Protein AF-A0A3N5PYQ9-F1 (afdb_monomer_lite)

Secondary structure (DSSP, 8-state):
----EEEEEEEEE-TT----EEETTEEPPPSEEEEEEEEE---

Foldseek 3Di:
DFDWDKDKDKDWAPPVQDWDAPDPPRIGDGTDMDIDMDIDGHD

pLDDT: mean 84.23, std 10.52, range [48.03, 94.38]

Structure (mmCIF, N/CA/C/O backbone):
data_AF-A0A3N5PYQ9-F1
#
_entry.id   AF-A0A3N5PYQ9-F1
#
loop_
_atom_site.group_PDB
_atom_site.id
_atom_site.type_symbol
_atom_site.label_atom_id
_atom_site.label_alt_id
_atom_site.label_comp_id
_atom_site.label_asym_id
_atom_site.label_entity_id
_atom_site.label_seq_id
_atom_site.pdbx_PDB_ins_code
_atom_site.Cartn_x
_atom_site.Cartn_y
_atom_site.Cartn_z
_atom_site.occupancy
_atom_site.B_iso_or_equiv
_atom_site.auth_seq_id
_atom_site.auth_comp_id
_atom_site.auth_asym_id
_atom_site.auth_atom_id
_atom_site.pdbx_PDB_model_num
ATOM 1 N N . MET A 1 1 ? -22.617 11.945 21.324 1.00 48.03 1 MET A N 1
ATOM 2 C CA . MET A 1 1 ? -22.676 10.581 20.751 1.00 48.03 1 MET A CA 1
ATOM 3 C C . MET A 1 1 ? -21.364 10.341 20.032 1.00 48.03 1 MET A C 1
ATOM 5 O O . MET A 1 1 ? -21.008 11.170 19.213 1.00 48.03 1 MET A O 1
ATOM 9 N N . ILE A 1 2 ? -20.641 9.271 20.357 1.00 59.75 2 ILE A N 1
ATOM 10 C CA . ILE A 1 2 ? -19.476 8.828 19.579 1.00 59.75 2 ILE A CA 1
ATOM 11 C C . ILE A 1 2 ? -20.006 7.937 18.449 1.00 59.75 2 ILE A C 1
ATOM 13 O O . ILE A 1 2 ? -20.639 6.916 18.728 1.00 59.75 2 ILE A O 1
ATOM 17 N N . GLN A 1 3 ? -19.821 8.344 17.191 1.00 60.78 3 GLN A N 1
ATOM 18 C CA . GLN A 1 3 ? -20.059 7.473 16.038 1.00 60.78 3 GLN A CA 1
ATOM 19 C C . GLN A 1 3 ? -18.858 6.535 15.916 1.00 60.78 3 GLN A C 1
ATOM 21 O O . GLN A 1 3 ? -17.752 6.975 15.633 1.00 60.78 3 GLN A O 1
ATOM 26 N N . LYS A 1 4 ? -19.062 5.243 16.193 1.00 74.00 4 LYS A N 1
ATOM 27 C CA . LYS A 1 4 ? -18.038 4.212 15.983 1.00 74.00 4 LYS A CA 1
ATOM 28 C C . LYS A 1 4 ? -18.172 3.687 14.558 1.00 74.00 4 LYS A C 1
ATOM 30 O O . LYS A 1 4 ? -18.855 2.686 14.342 1.00 74.00 4 LYS A O 1
ATOM 35 N N . THR A 1 5 ? -17.561 4.369 13.599 1.00 82.56 5 THR A N 1
ATOM 36 C CA . THR A 1 5 ? -17.549 3.923 12.200 1.00 82.56 5 THR A CA 1
ATOM 37 C C . THR A 1 5 ? -16.299 3.087 11.949 1.00 82.56 5 THR A C 1
ATOM 39 O O . THR A 1 5 ? -15.184 3.514 12.249 1.00 82.56 5 THR A O 1
ATOM 42 N N . ALA A 1 6 ? -16.487 1.877 11.419 1.00 86.62 6 ALA A N 1
ATOM 43 C CA . ALA A 1 6 ? -15.404 1.025 10.941 1.00 86.62 6 ALA A CA 1
ATOM 44 C C . ALA A 1 6 ? -15.397 1.047 9.409 1.00 86.62 6 ALA A C 1
ATOM 46 O O . ALA A 1 6 ? -16.424 0.806 8.777 1.00 86.62 6 ALA A O 1
ATOM 47 N N . ILE A 1 7 ? -14.240 1.332 8.82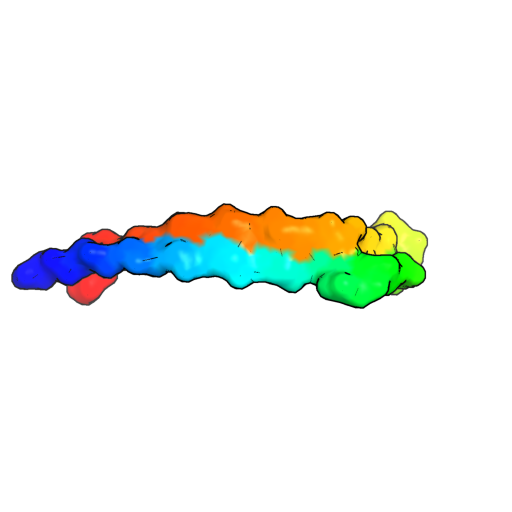4 1.00 89.75 7 ILE A N 1
ATOM 48 C CA . ILE A 1 7 ? -14.011 1.377 7.385 1.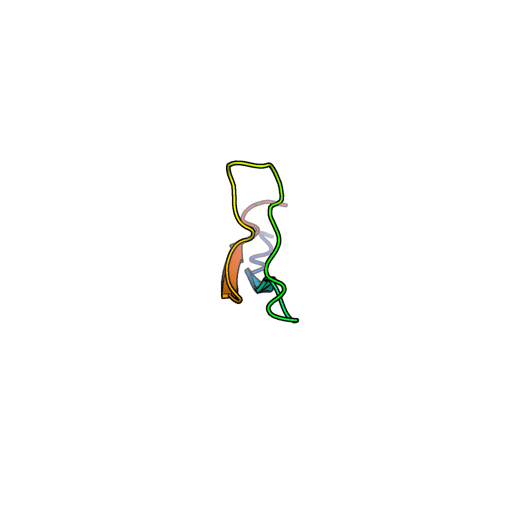00 89.75 7 ILE A CA 1
ATOM 49 C C . ILE A 1 7 ? -13.153 0.170 7.017 1.00 89.75 7 ILE A C 1
ATOM 51 O O . ILE A 1 7 ? -12.059 -0.020 7.548 1.00 89.75 7 ILE A O 1
ATOM 55 N N . VAL A 1 8 ? -13.653 -0.637 6.087 1.00 91.75 8 VAL A N 1
ATOM 56 C CA . VAL A 1 8 ? -12.924 -1.766 5.505 1.00 91.75 8 VAL A CA 1
ATOM 57 C C . VAL A 1 8 ? -12.544 -1.392 4.083 1.00 91.75 8 VAL A C 1
ATOM 59 O O . VAL A 1 8 ? -13.407 -0.967 3.315 1.00 91.75 8 VAL A O 1
ATOM 62 N N . TYR A 1 9 ? -11.276 -1.556 3.718 1.00 93.19 9 TYR A N 1
ATOM 63 C CA . TYR A 1 9 ? -10.817 -1.279 2.362 1.00 93.19 9 TYR A CA 1
ATOM 64 C C . TYR A 1 9 ? -9.918 -2.387 1.825 1.00 93.19 9 TYR A C 1
ATOM 66 O O . TYR A 1 9 ? -9.140 -3.015 2.544 1.00 93.19 9 TYR A O 1
ATOM 74 N N . PHE A 1 10 ? -10.034 -2.590 0.518 1.00 94.31 10 PHE A N 1
ATOM 75 C CA . PHE A 1 10 ? -9.171 -3.454 -0.265 1.00 94.31 10 PHE A CA 1
ATOM 76 C C . PHE A 1 10 ? -8.492 -2.599 -1.326 1.00 94.31 10 PHE A C 1
ATOM 78 O O . PHE A 1 10 ? -9.150 -1.786 -1.978 1.00 94.31 10 PHE A O 1
ATOM 85 N N . SER A 1 11 ? -7.191 -2.786 -1.516 1.00 92.38 11 SER A N 1
ATOM 86 C CA . SER A 1 11 ? -6.490 -2.251 -2.676 1.00 92.38 11 SER A CA 1
ATOM 87 C C . SER A 1 11 ? -5.838 -3.376 -3.459 1.00 92.38 11 SER A C 1
ATOM 89 O O . SER A 1 11 ? -5.260 -4.308 -2.900 1.00 92.38 11 SER A O 1
ATOM 91 N N . TRP A 1 12 ? -5.963 -3.290 -4.777 1.00 92.62 12 TRP A N 1
ATOM 92 C CA . TRP A 1 12 ? -5.280 -4.173 -5.707 1.00 92.62 12 TRP A CA 1
ATOM 93 C C . TRP A 1 12 ? -4.091 -3.424 -6.289 1.00 92.62 12 TRP A C 1
ATOM 95 O O . TRP A 1 12 ? -4.243 -2.338 -6.847 1.00 92.62 12 TRP A O 1
ATOM 105 N N . GLU A 1 13 ? -2.910 -4.003 -6.156 1.00 91.12 13 GLU A N 1
ATOM 106 C CA . GLU A 1 13 ? -1.676 -3.486 -6.725 1.00 91.12 13 GLU A CA 1
ATOM 107 C C . GLU A 1 13 ? -1.274 -4.324 -7.929 1.00 91.12 13 GLU A C 1
ATOM 109 O O . GLU A 1 13 ? -1.392 -5.549 -7.909 1.00 91.12 13 GLU A O 1
ATOM 114 N N . ASN A 1 14 ? -0.795 -3.638 -8.968 1.00 89.94 14 ASN A N 1
ATOM 115 C CA . ASN A 1 14 ? -0.322 -4.242 -10.207 1.00 89.94 14 ASN A CA 1
ATOM 116 C C . ASN A 1 14 ? -1.324 -5.257 -10.816 1.00 89.94 14 ASN A C 1
ATOM 118 O O . ASN A 1 14 ? -1.013 -6.426 -11.025 1.00 89.94 14 ASN A O 1
ATOM 122 N N . LEU A 1 15 ? -2.560 -4.803 -11.086 1.00 87.69 15 LEU A N 1
ATOM 123 C CA . LEU A 1 15 ? -3.659 -5.626 -11.630 1.00 87.69 15 LEU A CA 1
ATOM 124 C C . LEU A 1 15 ? -3.283 -6.383 -12.912 1.00 87.69 15 LEU A C 1
ATOM 126 O O . LEU A 1 15 ? -3.712 -7.521 -13.102 1.00 87.69 15 LEU A O 1
ATOM 130 N N . LEU A 1 16 ? -2.492 -5.738 -13.769 1.00 90.06 16 LEU A N 1
ATOM 131 C CA . LEU A 1 16 ? -2.060 -6.262 -15.064 1.00 90.06 16 LEU A CA 1
ATOM 132 C C . LEU A 1 16 ? -0.722 -7.017 -14.992 1.00 90.06 16 LEU A C 1
ATOM 134 O O . LEU A 1 16 ? -0.277 -7.531 -16.008 1.00 90.06 16 LEU A O 1
ATOM 138 N N . ASP A 1 17 ? -0.127 -7.134 -13.799 1.00 85.38 17 ASP A N 1
ATOM 139 C CA . ASP A 1 17 ? 1.159 -7.808 -13.564 1.00 85.38 17 ASP A CA 1
ATOM 140 C C . ASP A 1 17 ? 2.305 -7.264 -14.439 1.00 85.38 17 ASP A C 1
ATOM 142 O O . ASP A 1 17 ? 3.181 -7.987 -14.908 1.00 85.38 17 ASP A O 1
ATOM 146 N N . GLU A 1 18 ? 2.289 -5.951 -14.666 1.00 88.00 18 GLU A N 1
ATOM 147 C CA . GLU A 1 18 ? 3.273 -5.251 -15.480 1.00 88.00 18 GLU A CA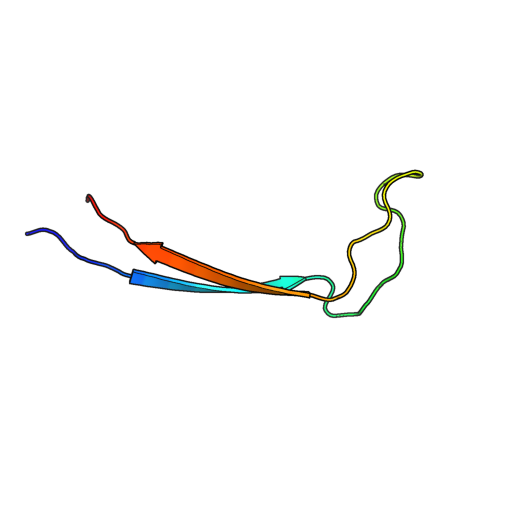 1
ATOM 148 C C . GLU A 1 18 ? 4.635 -5.250 -14.784 1.00 88.00 18 GLU A C 1
ATOM 150 O O . GLU A 1 18 ? 4.764 -4.879 -13.611 1.00 88.00 18 GLU A O 1
ATOM 155 N N . GLN A 1 19 ? 5.666 -5.631 -15.536 1.00 86.94 19 GLN A N 1
ATOM 156 C CA . GLN A 1 19 ? 7.046 -5.670 -15.065 1.00 86.94 19 GLN A CA 1
ATOM 157 C C . GLN A 1 19 ? 7.830 -4.516 -15.680 1.00 86.94 19 GLN A C 1
ATOM 159 O O . GLN A 1 19 ? 8.302 -4.581 -16.813 1.00 86.94 19 GLN A O 1
ATOM 164 N N . TYR A 1 20 ? 7.977 -3.441 -14.910 1.00 85.00 20 TYR A N 1
ATOM 165 C CA . TYR A 1 20 ? 8.775 -2.283 -15.295 1.00 85.00 20 TYR A CA 1
ATOM 166 C C . TYR A 1 20 ? 9.566 -1.744 -14.106 1.00 85.00 20 TYR A C 1
ATOM 168 O O . TYR A 1 20 ? 9.293 -2.052 -12.947 1.00 85.00 20 TYR A O 1
ATOM 176 N N . PHE A 1 21 ? 10.569 -0.923 -14.394 1.00 84.12 21 PHE A N 1
ATOM 177 C CA . PHE A 1 21 ? 11.363 -0.252 -13.373 1.00 84.12 21 PHE A CA 1
ATOM 178 C C . PHE A 1 21 ? 10.799 1.147 -13.141 1.00 84.12 21 PHE A C 1
ATOM 180 O O . PHE A 1 21 ? 10.738 1.949 -14.070 1.00 84.12 21 PHE A O 1
ATOM 187 N N . ILE A 1 22 ? 10.381 1.443 -11.905 1.00 84.88 22 ILE A N 1
ATOM 188 C CA . ILE A 1 22 ? 9.891 2.784 -11.531 1.00 84.88 22 ILE A CA 1
ATOM 189 C C . ILE A 1 22 ? 11.064 3.772 -11.552 1.00 84.88 22 ILE A C 1
ATOM 191 O O . ILE A 1 22 ? 10.955 4.889 -12.046 1.00 84.88 22 ILE A O 1
ATOM 195 N N . VAL A 1 23 ? 12.208 3.319 -11.041 1.00 86.75 23 VAL A N 1
ATOM 196 C CA . VAL A 1 23 ? 13.529 3.928 -11.221 1.00 86.75 23 VAL A CA 1
ATOM 197 C C . VAL A 1 23 ? 14.525 2.802 -11.515 1.00 86.75 23 VAL A C 1
ATOM 199 O O . VA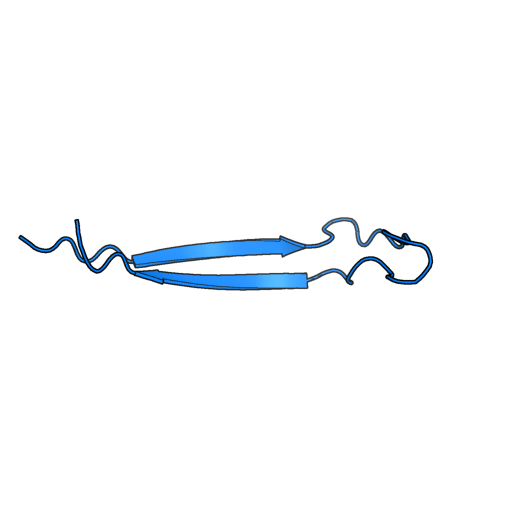L A 1 23 ? 14.243 1.662 -11.143 1.00 86.75 23 VAL A O 1
ATOM 202 N N . PRO A 1 24 ? 15.699 3.071 -12.118 1.00 83.25 24 PRO A N 1
ATOM 203 C CA . PRO A 1 24 ? 16.625 2.033 -12.601 1.00 83.25 24 PRO A CA 1
ATOM 204 C C . PRO A 1 24 ? 17.096 1.007 -11.554 1.00 83.25 24 PRO A C 1
ATOM 206 O O . PRO A 1 24 ? 17.702 0.005 -11.913 1.00 83.25 24 PRO A O 1
ATOM 209 N N . TYR A 1 25 ? 16.829 1.256 -10.269 1.00 82.88 25 TYR A N 1
ATOM 210 C CA . TYR A 1 25 ? 17.181 0.380 -9.154 1.00 82.88 25 TYR A CA 1
ATOM 211 C C . TYR A 1 25 ? 15.976 -0.178 -8.374 1.00 82.88 25 TYR A C 1
ATOM 213 O O . TYR A 1 25 ? 16.150 -1.060 -7.539 1.00 82.88 25 TYR A O 1
ATOM 221 N N . TYR A 1 26 ? 14.758 0.316 -8.620 1.00 84.81 26 TYR A N 1
ATOM 222 C CA . TYR A 1 26 ? 13.543 -0.170 -7.958 1.00 84.81 26 TYR A CA 1
ATOM 223 C C . TYR A 1 26 ? 12.591 -0.774 -8.991 1.00 84.81 26 TYR A C 1
ATOM 225 O O . TYR A 1 26 ? 11.902 -0.024 -9.699 1.00 84.81 26 TYR A O 1
ATOM 233 N N . PRO A 1 27 ? 12.534 -2.114 -9.081 1.00 84.81 27 PRO A N 1
ATOM 234 C CA . PRO A 1 27 ? 11.502 -2.771 -9.864 1.00 84.81 27 PRO A CA 1
ATOM 235 C C . PRO A 1 27 ? 10.119 -2.466 -9.276 1.00 84.81 27 PRO A C 1
ATOM 237 O O . PRO A 1 27 ? 9.962 -2.283 -8.062 1.00 84.81 27 PRO A O 1
ATOM 240 N N . MET A 1 28 ? 9.115 -2.398 -10.149 1.00 86.00 2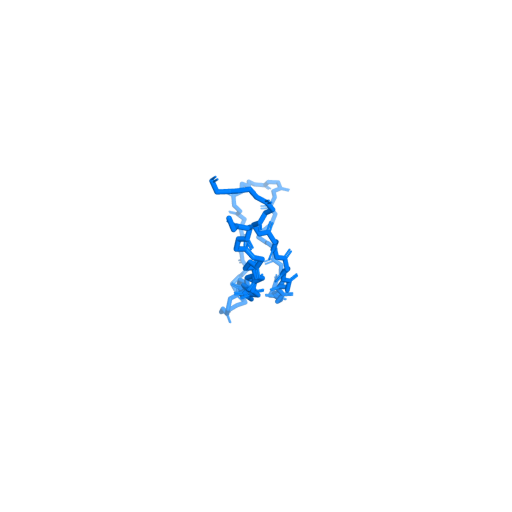8 MET A N 1
ATOM 241 C CA . MET A 1 28 ? 7.712 -2.352 -9.753 1.00 86.00 28 MET A CA 1
ATOM 242 C C . MET A 1 28 ? 7.393 -3.562 -8.868 1.00 86.00 28 MET A C 1
ATOM 244 O O . MET A 1 28 ? 7.905 -4.660 -9.087 1.00 86.00 28 MET A O 1
ATOM 248 N N . ARG A 1 29 ? 6.561 -3.356 -7.842 1.00 82.56 29 ARG A N 1
ATOM 249 C CA . ARG A 1 29 ? 6.118 -4.455 -6.976 1.00 82.56 29 ARG A CA 1
ATOM 250 C C . ARG A 1 29 ? 5.236 -5.424 -7.766 1.00 82.56 29 ARG A C 1
ATOM 252 O O . ARG A 1 29 ? 4.447 -5.008 -8.615 1.00 82.56 29 ARG A O 1
ATOM 259 N N . GLU A 1 30 ? 5.366 -6.706 -7.447 1.00 86.81 30 GLU A N 1
ATOM 260 C CA . GLU A 1 30 ? 4.526 -7.771 -8.000 1.00 86.81 30 GLU A CA 1
ATOM 261 C C . GLU A 1 30 ? 3.036 -7.537 -7.704 1.00 86.81 30 GLU A C 1
ATOM 263 O O . GLU A 1 30 ? 2.670 -6.754 -6.816 1.00 86.81 30 GLU A O 1
ATOM 268 N N . ARG A 1 31 ? 2.166 -8.235 -8.444 1.00 91.62 31 ARG A N 1
ATOM 269 C CA . ARG A 1 31 ? 0.720 -8.217 -8.203 1.00 91.62 31 ARG A CA 1
ATOM 270 C C . ARG A 1 31 ? 0.387 -8.609 -6.768 1.00 91.62 31 ARG A C 1
ATOM 272 O O . ARG A 1 31 ? 0.720 -9.697 -6.306 1.00 91.62 31 ARG A O 1
ATOM 279 N N . GLY A 1 32 ? -0.346 -7.735 -6.087 1.00 91.75 32 GLY A N 1
ATOM 280 C CA . GLY A 1 32 ? -0.682 -7.897 -4.679 1.00 91.75 32 GLY A CA 1
ATOM 281 C C . GLY A 1 32 ? -2.089 -7.417 -4.354 1.00 91.75 32 GLY A C 1
ATOM 282 O O . GLY A 1 32 ? -2.632 -6.532 -5.009 1.00 91.75 32 GLY A O 1
ATOM 283 N N . VAL A 1 33 ? -2.682 -7.996 -3.314 1.00 92.94 33 VAL A N 1
ATOM 284 C CA . VAL A 1 33 ? -3.916 -7.495 -2.698 1.00 92.94 33 VAL A CA 1
ATOM 285 C C . VAL A 1 33 ? -3.568 -7.049 -1.292 1.00 92.94 33 VAL A C 1
ATOM 287 O O . VAL A 1 33 ? -2.972 -7.811 -0.530 1.00 92.94 33 VAL A O 1
ATOM 290 N N . ARG A 1 34 ? -3.946 -5.826 -0.934 1.00 93.44 34 ARG A N 1
ATOM 291 C CA . ARG A 1 34 ? -3.834 -5.325 0.433 1.00 93.44 34 ARG A CA 1
ATOM 292 C C . ARG A 1 34 ? -5.216 -5.186 1.034 1.00 93.44 34 ARG A C 1
ATOM 294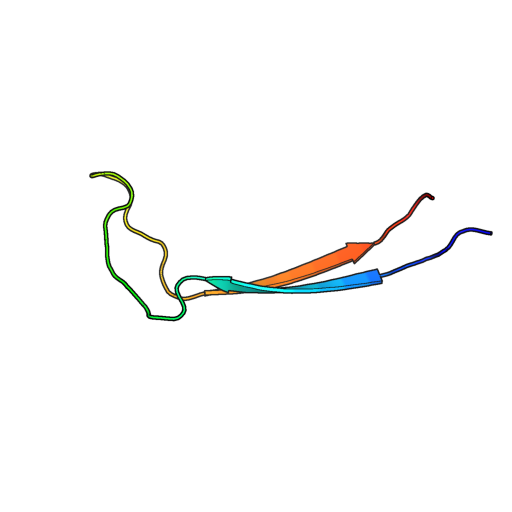 O O . ARG A 1 34 ? -6.138 -4.677 0.402 1.00 93.44 34 ARG A O 1
ATOM 301 N N . PHE A 1 35 ? -5.324 -5.626 2.276 1.00 94.38 35 PHE A N 1
ATOM 302 C CA . PHE A 1 35 ? -6.519 -5.509 3.091 1.00 94.38 35 PHE A CA 1
ATOM 303 C C . PHE A 1 35 ? -6.233 -4.574 4.259 1.00 94.38 35 PHE A C 1
ATOM 305 O O . PHE A 1 35 ? -5.189 -4.695 4.904 1.00 94.38 35 PHE A O 1
ATOM 312 N N . GLY A 1 36 ? -7.154 -3.656 4.529 1.00 92.94 36 GLY A N 1
ATOM 313 C CA . GLY A 1 36 ? -7.026 -2.701 5.614 1.00 92.94 36 GLY A CA 1
ATOM 314 C C . GLY A 1 36 ? -8.334 -2.468 6.354 1.00 92.94 36 GLY A C 1
ATOM 315 O O . GLY A 1 36 ? -9.430 -2.532 5.793 1.00 92.94 36 GLY A O 1
ATOM 316 N N . LEU A 1 37 ? -8.182 -2.184 7.645 1.00 91.62 37 LEU A N 1
ATOM 317 C CA . LEU A 1 37 ? -9.248 -1.810 8.563 1.00 91.62 37 LEU A CA 1
ATOM 318 C C . LEU A 1 37 ? -8.875 -0.471 9.196 1.00 91.62 37 LEU A C 1
ATOM 320 O O . LEU A 1 37 ? -7.748 -0.297 9.662 1.00 91.62 37 LEU A O 1
ATOM 324 N N . ALA A 1 38 ? -9.810 0.469 9.211 1.00 89.00 38 ALA A N 1
ATOM 325 C CA . ALA A 1 38 ? -9.676 1.748 9.890 1.00 89.00 38 ALA A CA 1
ATOM 326 C C . ALA A 1 38 ? -10.902 1.989 10.775 1.00 89.00 38 ALA A C 1
ATOM 328 O O . ALA A 1 38 ? -12.011 1.579 10.443 1.00 89.00 38 ALA A O 1
ATOM 329 N N . TRP A 1 39 ? -10.702 2.661 11.905 1.00 87.56 39 TRP A N 1
ATOM 330 C CA . TRP A 1 39 ? -11.783 3.078 12.792 1.00 87.56 39 TRP A CA 1
ATOM 331 C C . TRP A 1 39 ? -11.695 4.577 13.013 1.00 87.56 39 TRP A C 1
ATOM 333 O O . TRP A 1 39 ? -10.636 5.089 13.378 1.00 87.56 39 TRP A O 1
ATOM 343 N N . GLU A 1 40 ? -12.814 5.267 12.840 1.00 81.62 40 GLU A N 1
ATOM 344 C CA . GLU A 1 40 ? -12.941 6.657 13.261 1.00 81.62 40 GLU A CA 1
ATOM 345 C C . GLU A 1 40 ? -13.344 6.674 14.736 1.00 81.62 40 GLU A C 1
ATOM 347 O O . GLU A 1 40 ? -14.425 6.223 15.120 1.00 81.62 40 GLU A O 1
ATOM 352 N N . LEU A 1 41 ? -12.411 7.114 15.582 1.00 73.00 41 LEU A N 1
ATOM 353 C CA . LEU A 1 41 ? -12.572 7.120 17.039 1.00 73.00 41 LEU A CA 1
ATOM 354 C C . LEU A 1 41 ? -13.108 8.459 17.567 1.00 73.00 41 LEU A C 1
ATOM 356 O O . LEU A 1 41 ? -13.644 8.499 18.675 1.00 73.00 41 LEU A O 1
ATOM 360 N N . PHE A 1 42 ? -12.990 9.534 16.784 1.00 64.88 42 PHE A N 1
ATOM 361 C CA . PHE A 1 42 ? -13.367 10.892 17.172 1.00 64.88 42 PHE A CA 1
ATOM 362 C C . PHE A 1 42 ? -13.971 11.630 15.969 1.00 64.88 42 PHE A C 1
ATOM 364 O O . PHE A 1 42 ? -13.423 11.537 14.873 1.00 64.88 42 PHE A O 1
ATOM 371 N N . ASN A 1 43 ? -15.084 12.335 16.198 1.00 60.56 43 ASN A N 1
ATOM 372 C CA . ASN A 1 43 ? -15.757 13.232 15.253 1.00 60.56 43 ASN A CA 1
ATOM 373 C C . ASN A 1 43 ? -15.739 14.651 15.815 1.00 60.56 43 ASN A C 1
ATOM 375 O O . ASN A 1 43 ? -16.048 14.772 17.025 1.00 60.56 43 ASN A O 1
#

Sequence (43 aa):
MIQKTAIVYFSWENLLDEQYFIVPYYPMRERGVRFGLAWELFN

Radius of gyration: 16.68 Å; chains: 1; bounding box: 40×21×36 Å